Protein AF-A0A1J5NY92-F1 (afdb_monomer)

InterPro domains:
  IPR004291 Transposase IS66, central domain [PF03050] (14-101)

Solvent-accessible surface area (backbone atoms only — not comparable to full-atom values): 6226 Å² total; per-residue (Å²): 105,70,69,60,53,53,52,50,52,61,47,55,79,44,34,82,81,48,55,68,72,58,30,52,52,50,47,53,50,53,55,56,65,43,46,74,58,68,70,56,77,55,90,51,70,67,47,41,52,50,51,54,51,50,62,75,41,53,91,57,75,58,44,32,49,80,40,58,86,47,67,86,63,59,64,67,61,53,57,69,48,41,62,60,54,50,46,33,69,76,66,72,51,71,93,45,68,71,61,47,63,77,71,109

Structure (mmCIF, N/CA/C/O backbone):
data_AF-A0A1J5NY92-F1
#
_entry.id   AF-A0A1J5NY92-F1
#
loop_
_atom_site.group_PDB
_atom_site.id
_atom_site.type_symbol
_atom_site.label_atom_id
_atom_site.label_alt_id
_atom_site.label_comp_id
_atom_site.label_asym_id
_atom_site.label_entity_id
_atom_site.label_seq_id
_atom_site.pdbx_PDB_ins_code
_atom_site.Cartn_x
_atom_site.Cartn_y
_atom_site.Cartn_z
_atom_site.occupancy
_atom_site.B_iso_or_equiv
_atom_site.auth_seq_id
_atom_site.auth_comp_id
_atom_site.auth_asym_id
_atom_site.auth_atom_id
_atom_site.pdbx_PDB_model_num
ATOM 1 N N . MET A 1 1 ? 12.844 4.517 -1.782 1.00 89.50 1 MET A N 1
ATOM 2 C CA . MET A 1 1 ? 11.776 3.493 -1.750 1.00 89.50 1 MET A CA 1
ATOM 3 C C . MET A 1 1 ? 11.653 2.831 -0.383 1.00 89.50 1 MET A C 1
ATOM 5 O O . MET A 1 1 ? 10.622 3.009 0.242 1.00 89.50 1 MET A O 1
ATOM 9 N N . LYS A 1 2 ? 12.683 2.133 0.127 1.00 92.44 2 LYS A N 1
ATOM 10 C CA . LYS A 1 2 ? 12.629 1.451 1.440 1.00 92.44 2 LYS A CA 1
ATOM 11 C C . LYS A 1 2 ? 12.145 2.353 2.586 1.00 92.44 2 LYS A C 1
ATOM 13 O O . LYS A 1 2 ? 11.211 1.988 3.284 1.00 92.44 2 LYS A O 1
ATOM 18 N N . SER A 1 3 ? 12.729 3.542 2.735 1.00 96.06 3 SER A N 1
ATOM 19 C CA . SER A 1 3 ? 12.332 4.516 3.766 1.00 96.06 3 SER A CA 1
ATOM 20 C C . SER A 1 3 ? 10.857 4.927 3.678 1.00 96.06 3 SER A C 1
ATOM 22 O O . SER A 1 3 ? 10.170 4.952 4.695 1.00 96.06 3 SER A O 1
ATOM 24 N N . LEU A 1 4 ? 10.355 5.189 2.465 1.00 96.19 4 LEU A N 1
ATOM 25 C CA . LEU A 1 4 ? 8.947 5.510 2.211 1.00 96.19 4 LEU A CA 1
ATOM 26 C C . LEU A 1 4 ? 8.025 4.371 2.669 1.00 96.19 4 LEU A C 1
ATOM 28 O O . LEU A 1 4 ? 7.061 4.613 3.390 1.00 96.19 4 LEU A O 1
ATOM 32 N N . LEU A 1 5 ? 8.344 3.132 2.283 1.00 94.25 5 LEU A N 1
ATOM 33 C CA . LEU A 1 5 ? 7.547 1.959 2.645 1.00 94.25 5 LEU A CA 1
ATOM 34 C C . LEU A 1 5 ? 7.560 1.699 4.156 1.00 94.25 5 LEU A C 1
ATOM 36 O O . LEU A 1 5 ? 6.511 1.443 4.733 1.00 94.25 5 LEU A O 1
ATOM 40 N N . LEU A 1 6 ? 8.710 1.836 4.823 1.00 95.81 6 LEU A N 1
ATOM 41 C CA . LEU A 1 6 ? 8.791 1.701 6.283 1.00 95.81 6 LEU A CA 1
ATOM 42 C C . LEU A 1 6 ? 7.924 2.744 6.998 1.00 95.81 6 LEU A C 1
ATOM 44 O O . LEU A 1 6 ? 7.206 2.416 7.940 1.00 95.81 6 LEU A O 1
ATOM 48 N N . ARG A 1 7 ? 7.926 3.993 6.518 1.00 96.94 7 ARG A N 1
ATOM 49 C CA . ARG A 1 7 ? 7.040 5.041 7.042 1.00 96.94 7 ARG A CA 1
ATOM 50 C C . ARG A 1 7 ? 5.565 4.685 6.839 1.00 96.94 7 ARG A C 1
ATOM 52 O O . ARG A 1 7 ? 4.764 4.887 7.748 1.00 96.94 7 ARG A O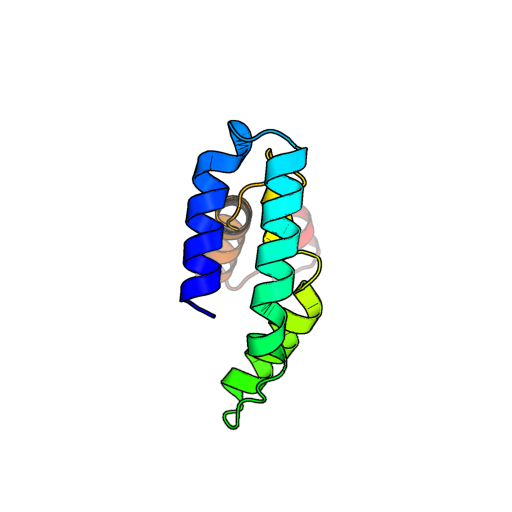 1
ATOM 59 N N . ALA A 1 8 ? 5.215 4.136 5.677 1.00 96.38 8 ALA A N 1
ATOM 60 C CA . ALA A 1 8 ? 3.863 3.676 5.381 1.00 96.38 8 ALA A CA 1
ATOM 61 C C . ALA A 1 8 ? 3.422 2.537 6.323 1.00 96.38 8 ALA A C 1
ATOM 63 O O . ALA A 1 8 ? 2.324 2.605 6.867 1.00 96.38 8 ALA A O 1
ATOM 64 N N . VAL A 1 9 ? 4.294 1.562 6.608 1.00 94.94 9 VAL A N 1
ATOM 65 C CA . VAL A 1 9 ? 4.043 0.474 7.579 1.00 94.94 9 VAL A CA 1
ATOM 66 C C . VAL A 1 9 ? 3.800 1.022 8.986 1.00 94.94 9 VAL A C 1
ATOM 68 O O . VAL A 1 9 ? 2.845 0.643 9.662 1.00 94.94 9 VAL A O 1
ATOM 71 N N . VAL A 1 10 ? 4.619 1.977 9.420 1.00 96.06 10 VAL A N 1
ATOM 72 C CA . VAL A 1 10 ? 4.467 2.630 10.726 1.00 96.06 10 VAL A CA 1
ATOM 73 C C . VAL A 1 10 ? 3.131 3.384 10.845 1.00 96.06 10 VAL A C 1
ATOM 75 O O . VAL A 1 10 ? 2.526 3.420 11.921 1.00 96.06 10 VAL A O 1
ATOM 78 N N . LEU A 1 11 ? 2.659 3.995 9.755 1.00 96.62 11 LEU A N 1
ATOM 79 C CA . LEU A 1 11 ? 1.337 4.625 9.692 1.00 96.62 11 LEU A CA 1
ATOM 80 C C . LEU A 1 11 ? 0.214 3.585 9.655 1.00 96.62 11 LEU A C 1
ATOM 82 O O . LEU A 1 11 ? -0.811 3.771 10.310 1.00 96.62 11 LEU A O 1
ATOM 86 N N . ALA A 1 12 ? 0.421 2.470 8.956 1.00 95.75 12 ALA A N 1
ATOM 87 C CA . ALA A 1 12 ? -0.535 1.376 8.893 1.00 95.75 12 ALA A CA 1
ATOM 88 C C . ALA A 1 12 ? -0.852 0.804 10.278 1.00 95.75 12 ALA A C 1
ATOM 90 O O . ALA A 1 12 ? -2.018 0.550 10.574 1.00 95.75 12 ALA A O 1
ATOM 91 N N . GLY A 1 13 ? 0.150 0.662 11.152 1.00 95.56 13 GLY A N 1
ATOM 92 C CA . GLY A 1 13 ? -0.050 0.190 12.527 1.00 95.56 13 GLY A CA 1
ATOM 93 C C . GLY A 1 13 ? -0.946 1.104 13.373 1.00 95.56 13 GLY A C 1
ATOM 94 O O . GLY A 1 13 ? -1.618 0.640 14.285 1.00 95.56 13 GLY A O 1
ATOM 95 N N . ARG A 1 14 ? -1.013 2.399 13.040 1.00 95.69 14 ARG A N 1
ATOM 96 C CA . ARG A 1 14 ? -1.795 3.405 13.778 1.00 95.69 14 ARG A CA 1
ATOM 97 C C . ARG A 1 14 ? -3.106 3.790 13.096 1.00 95.69 14 ARG A C 1
ATOM 99 O O . ARG A 1 14 ? -3.904 4.505 13.690 1.00 95.69 14 ARG A O 1
ATOM 106 N N . ARG A 1 15 ? -3.353 3.322 11.867 1.00 95.69 15 ARG A N 1
ATOM 107 C CA . ARG A 1 15 ? -4.438 3.799 10.988 1.00 95.69 15 ARG A CA 1
ATOM 108 C C . ARG A 1 15 ? -5.824 3.812 11.641 1.00 95.69 15 ARG A C 1
ATOM 110 O O . ARG A 1 15 ? -6.551 4.779 11.459 1.00 95.69 15 ARG A O 1
ATOM 117 N N . LYS A 1 16 ? -6.164 2.796 12.441 1.00 95.75 16 LYS A N 1
ATOM 118 C CA . LYS A 1 16 ? -7.478 2.689 13.098 1.00 95.75 16 LYS A CA 1
ATOM 119 C C . LYS A 1 16 ? -7.702 3.747 14.184 1.00 95.75 16 LYS A C 1
ATOM 121 O O . LYS A 1 16 ? -8.837 4.124 14.429 1.00 95.75 16 LYS A O 1
ATOM 126 N N . ALA A 1 17 ? -6.631 4.254 14.793 1.00 96.62 17 ALA A N 1
ATOM 127 C CA . ALA A 1 17 ? -6.692 5.303 15.811 1.00 96.62 17 ALA A CA 1
ATOM 128 C C . ALA A 1 17 ? -6.613 6.725 15.221 1.00 96.62 17 ALA A C 1
ATOM 130 O O . ALA A 1 17 ? -6.742 7.709 15.944 1.00 96.62 17 ALA A O 1
ATOM 131 N N . LEU A 1 18 ? -6.362 6.860 13.914 1.00 96.62 18 LEU A N 1
ATOM 132 C CA . LEU A 1 18 ? -6.219 8.153 13.252 1.00 96.62 18 LEU A CA 1
ATOM 133 C C . LEU A 1 18 ? -7.553 8.624 12.667 1.00 96.62 18 LEU A C 1
ATOM 135 O O . LEU A 1 18 ? -8.215 7.897 11.922 1.00 96.62 18 LEU A O 1
ATOM 139 N N . ALA A 1 19 ? -7.877 9.897 12.901 1.00 97.31 19 ALA A N 1
ATOM 140 C CA . ALA A 1 19 ? -8.979 10.568 12.222 1.00 97.31 19 ALA A CA 1
ATOM 141 C C . ALA A 1 19 ? -8.820 10.514 10.689 1.00 97.31 19 ALA A C 1
ATOM 143 O O . ALA A 1 19 ? -7.707 10.604 10.159 1.00 97.31 19 ALA A O 1
ATOM 144 N N . GLU A 1 20 ? -9.943 10.445 9.969 1.00 97.31 20 GLU A N 1
ATOM 145 C CA . GLU A 1 20 ? -9.994 10.376 8.498 1.00 97.31 20 GLU A CA 1
ATOM 146 C C . GLU A 1 20 ? -9.162 11.483 7.829 1.00 97.31 20 GLU A C 1
ATOM 148 O O . GLU A 1 20 ? -8.310 11.222 6.979 1.00 97.31 20 GLU A O 1
ATOM 153 N N . ARG A 1 21 ? -9.325 12.735 8.276 1.00 97.75 21 ARG A N 1
ATOM 154 C CA . ARG A 1 21 ? -8.577 13.891 7.749 1.00 97.75 21 ARG A CA 1
ATOM 155 C C . ARG A 1 21 ? -7.061 13.724 7.891 1.00 97.75 21 ARG A C 1
ATOM 157 O O . ARG A 1 21 ? -6.297 14.106 6.996 1.00 97.75 21 ARG A O 1
ATOM 164 N N . THR A 1 22 ? -6.621 13.144 9.004 1.00 97.81 22 THR A N 1
ATOM 165 C CA . THR A 1 22 ? -5.209 12.868 9.278 1.00 97.81 22 THR A CA 1
ATOM 166 C C . THR A 1 22 ? -4.688 11.777 8.346 1.00 97.81 22 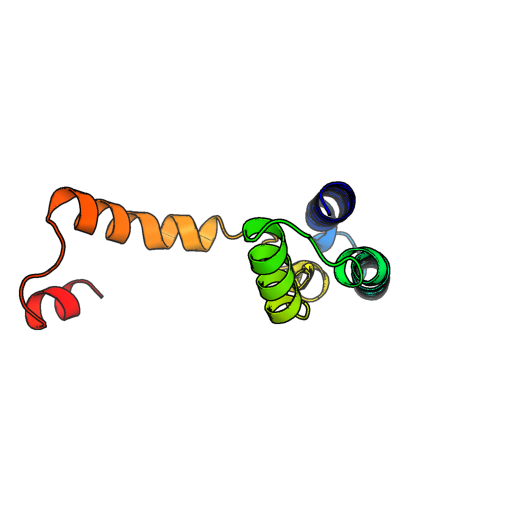THR A C 1
ATOM 168 O O . THR A 1 22 ? -3.639 11.963 7.725 1.00 97.81 22 THR A O 1
ATOM 171 N N . ARG A 1 23 ? -5.448 10.690 8.149 1.00 97.56 23 ARG A N 1
ATOM 172 C CA . ARG A 1 23 ? -5.095 9.621 7.201 1.00 97.56 23 ARG A CA 1
ATOM 173 C C . ARG A 1 23 ? -4.980 10.127 5.765 1.00 97.56 23 ARG A C 1
ATOM 175 O O . ARG A 1 23 ? -3.950 9.898 5.135 1.00 97.56 23 ARG A O 1
ATOM 182 N N . ARG A 1 24 ? -5.947 10.916 5.285 1.00 97.12 24 ARG A N 1
ATOM 183 C CA . ARG A 1 24 ? -5.888 11.562 3.957 1.00 97.12 24 ARG A CA 1
ATOM 184 C C . ARG A 1 24 ? -4.681 12.481 3.794 1.00 97.12 24 ARG A C 1
ATOM 186 O O . ARG A 1 24 ? -4.093 12.575 2.719 1.00 97.12 24 ARG A O 1
ATOM 193 N N . THR A 1 25 ? -4.290 13.177 4.858 1.00 97.94 25 THR A N 1
ATOM 194 C CA . THR A 1 25 ? -3.095 14.032 4.840 1.00 97.94 25 THR A CA 1
ATOM 195 C C . THR A 1 25 ? -1.820 13.201 4.727 1.00 97.94 25 THR A C 1
ATOM 197 O O . THR A 1 25 ? -0.934 13.555 3.951 1.00 97.94 25 THR A O 1
ATOM 200 N N . TYR A 1 26 ? -1.733 12.075 5.435 1.00 97.44 26 TYR A N 1
ATOM 201 C C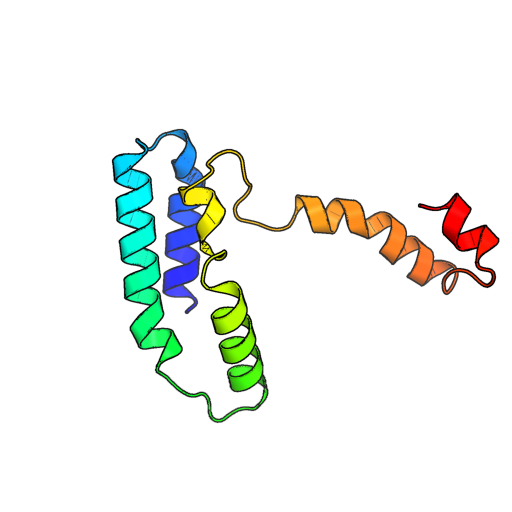A . TYR A 1 26 ? -0.616 11.147 5.279 1.00 97.44 26 TYR A CA 1
ATOM 202 C C . TYR A 1 26 ? -0.580 10.479 3.907 1.00 97.44 26 TYR A C 1
ATOM 204 O O . TYR A 1 26 ? 0.500 10.396 3.331 1.00 97.44 26 TYR A O 1
ATOM 212 N N . LEU A 1 27 ? -1.729 10.075 3.359 1.00 96.69 27 LEU A N 1
ATOM 213 C CA . LEU A 1 27 ? -1.825 9.515 2.010 1.00 96.69 27 LEU A CA 1
ATOM 214 C C . LEU A 1 27 ? -1.253 10.492 0.978 1.00 96.69 27 LEU A C 1
ATOM 216 O O . LEU A 1 27 ? -0.340 10.129 0.242 1.00 96.69 27 LEU A O 1
ATOM 220 N N . ARG A 1 28 ? -1.698 11.757 0.989 1.00 96.94 28 ARG A N 1
ATOM 221 C CA . ARG A 1 28 ? -1.171 12.795 0.083 1.00 96.94 28 ARG A CA 1
ATOM 222 C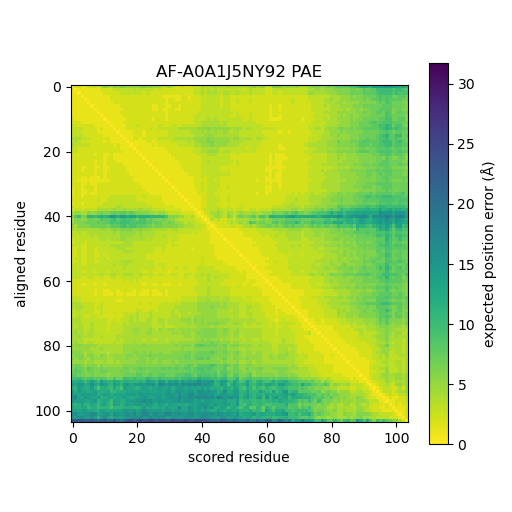 C . ARG A 1 28 ? 0.333 13.010 0.241 1.00 96.94 28 ARG A C 1
ATOM 224 O O . ARG A 1 28 ? 1.032 13.162 -0.753 1.00 96.94 28 ARG A O 1
ATOM 231 N N . ARG A 1 29 ? 0.844 13.005 1.477 1.00 97.56 29 ARG A N 1
ATOM 232 C CA . ARG A 1 29 ? 2.287 13.136 1.743 1.00 97.56 29 ARG A CA 1
ATOM 233 C C . ARG A 1 29 ?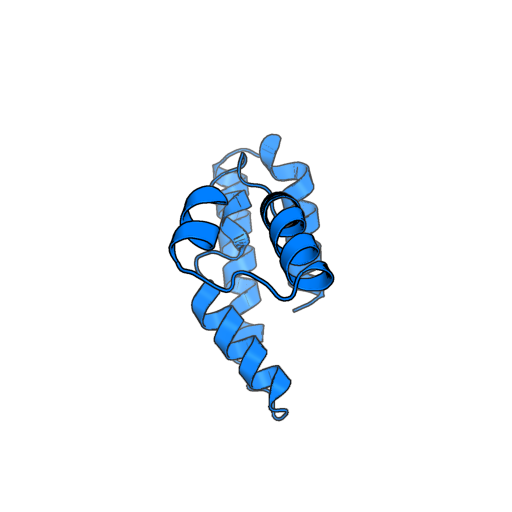 3.080 11.944 1.207 1.00 97.56 29 ARG A C 1
ATOM 235 O O . ARG A 1 29 ? 4.103 12.152 0.574 1.00 97.56 29 ARG A O 1
ATOM 242 N N . LEU A 1 30 ? 2.612 10.715 1.425 1.00 97.31 30 LEU A N 1
ATOM 243 C CA . LEU A 1 30 ? 3.276 9.513 0.911 1.00 97.31 30 LEU A CA 1
ATOM 244 C C . LEU A 1 30 ? 3.266 9.466 -0.620 1.00 97.31 30 LEU A C 1
ATOM 246 O O . LEU A 1 30 ? 4.275 9.108 -1.222 1.00 97.31 30 LEU A O 1
ATOM 250 N N . ASP A 1 31 ? 2.152 9.846 -1.245 1.00 96.00 31 ASP A N 1
ATOM 251 C CA . ASP A 1 31 ? 2.042 9.931 -2.701 1.00 96.00 31 ASP A CA 1
ATOM 252 C C . ASP A 1 31 ? 2.982 11.013 -3.270 1.00 96.00 31 ASP A C 1
ATOM 254 O O . ASP A 1 31 ? 3.750 10.765 -4.204 1.00 96.00 31 ASP A O 1
ATOM 258 N N . HIS A 1 32 ? 3.031 12.186 -2.636 1.00 96.50 32 HIS A N 1
ATOM 259 C CA . HIS A 1 32 ? 3.992 13.231 -2.979 1.00 96.50 32 HIS A CA 1
ATOM 260 C C . HIS A 1 32 ? 5.447 12.745 -2.841 1.00 96.50 32 HIS A C 1
ATOM 262 O O . HIS A 1 32 ? 6.234 12.885 -3.775 1.00 96.50 32 HIS A O 1
ATOM 268 N N . ASP A 1 33 ? 5.802 12.106 -1.724 1.00 96.75 33 ASP A N 1
ATOM 269 C CA . ASP A 1 33 ? 7.151 11.585 -1.464 1.00 96.75 33 ASP A CA 1
ATOM 270 C C . ASP A 1 33 ? 7.530 10.426 -2.415 1.00 96.75 33 ASP A C 1
ATOM 272 O O . ASP A 1 33 ? 8.714 10.159 -2.653 1.00 96.75 33 ASP A O 1
ATOM 276 N N . LEU A 1 34 ? 6.541 9.744 -3.005 1.00 95.88 34 LEU A N 1
ATOM 277 C CA . LEU A 1 34 ? 6.747 8.725 -4.034 1.00 95.88 34 LEU A CA 1
ATOM 278 C C . LEU A 1 34 ? 7.170 9.336 -5.381 1.00 95.88 34 LEU A C 1
ATOM 280 O O . LEU A 1 34 ? 7.952 8.715 -6.102 1.00 95.88 34 LEU A O 1
ATOM 284 N N . ASN A 1 35 ? 6.723 10.550 -5.724 1.00 95.25 35 ASN A N 1
ATOM 285 C CA . ASN A 1 35 ? 7.059 11.212 -6.996 1.00 95.25 35 ASN A CA 1
ATOM 286 C C . ASN A 1 35 ? 8.559 11.268 -7.309 1.00 95.25 35 ASN A C 1
ATOM 288 O O . ASN A 1 35 ? 8.957 10.715 -8.339 1.00 95.25 35 ASN A O 1
ATOM 292 N N . PRO A 1 36 ? 9.421 11.843 -6.451 1.00 94.88 36 PRO A N 1
ATOM 293 C CA . PRO A 1 36 ? 10.849 11.932 -6.749 1.00 94.88 36 PRO A CA 1
ATOM 294 C C . PRO A 1 36 ? 11.516 10.555 -6.877 1.00 94.88 36 PRO A C 1
ATOM 296 O O . PRO A 1 36 ? 12.534 10.421 -7.552 1.00 94.88 36 PRO A O 1
ATOM 299 N N . ILE A 1 37 ? 10.950 9.508 -6.264 1.00 93.25 37 ILE A N 1
ATOM 300 C CA . ILE A 1 37 ? 11.440 8.131 -6.407 1.00 93.25 37 ILE A CA 1
ATOM 301 C C . ILE A 1 37 ? 11.064 7.568 -7.784 1.00 93.25 37 ILE A C 1
ATOM 303 O O . ILE A 1 37 ? 11.888 6.907 -8.410 1.00 93.25 37 ILE A O 1
ATOM 307 N N . MET A 1 38 ? 9.846 7.837 -8.260 1.00 92.88 38 MET A N 1
ATOM 308 C CA . MET A 1 38 ? 9.320 7.310 -9.526 1.00 92.88 38 MET A CA 1
ATOM 309 C C . MET A 1 38 ? 9.875 8.017 -10.768 1.00 92.88 38 MET A C 1
ATOM 311 O O . MET A 1 38 ? 9.926 7.409 -11.843 1.00 92.88 38 MET A O 1
ATOM 315 N N . VAL A 1 39 ? 10.311 9.273 -10.628 1.00 92.88 39 VAL A N 1
ATOM 316 C CA . VAL A 1 39 ? 10.997 10.031 -11.691 1.00 92.88 39 VAL A CA 1
ATOM 317 C C . VAL A 1 39 ? 12.363 9.420 -12.021 1.00 92.88 39 VAL A C 1
ATOM 319 O O . VAL A 1 39 ? 12.780 9.422 -13.177 1.00 92.88 39 VAL A O 1
ATOM 322 N N . ARG A 1 40 ? 13.048 8.829 -11.034 1.00 89.69 40 ARG A N 1
ATOM 323 C CA . ARG A 1 40 ? 14.334 8.157 -11.263 1.00 89.69 40 ARG A CA 1
ATOM 324 C C . ARG A 1 40 ? 14.130 6.946 -12.169 1.00 89.69 40 ARG A C 1
ATOM 326 O O . ARG A 1 40 ? 13.288 6.094 -11.891 1.00 89.69 40 ARG A O 1
ATOM 333 N N . THR A 1 41 ? 14.933 6.846 -13.224 1.00 82.25 41 THR A N 1
ATOM 334 C CA . THR A 1 41 ? 14.898 5.712 -14.155 1.00 82.25 41 THR A CA 1
ATOM 335 C C . THR A 1 41 ? 16.053 4.760 -13.847 1.00 82.25 41 THR A C 1
ATOM 337 O O . THR A 1 41 ? 17.208 5.137 -14.032 1.00 82.25 41 THR A O 1
ATOM 340 N N . PRO A 1 42 ? 15.784 3.534 -13.362 1.00 90.19 42 PRO A N 1
ATOM 341 C CA . PRO A 1 42 ? 16.840 2.567 -13.087 1.00 90.19 42 PRO A CA 1
ATOM 342 C C . PRO A 1 42 ? 17.499 2.059 -14.375 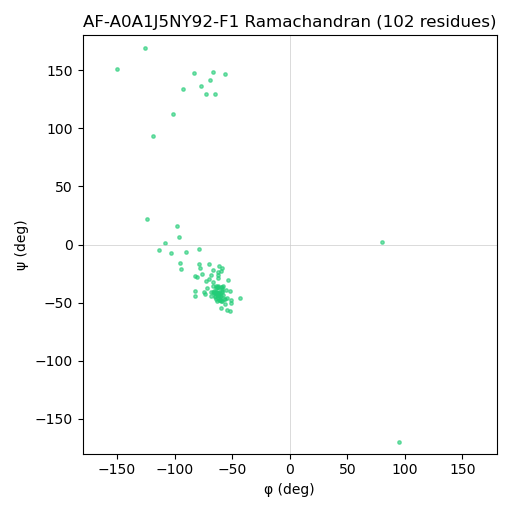1.00 90.19 42 PRO A C 1
ATOM 344 O O . PRO A 1 42 ? 16.816 1.779 -15.362 1.00 90.19 42 PRO A O 1
ATOM 347 N N . THR A 1 43 ? 18.816 1.866 -14.339 1.00 92.88 43 THR A N 1
ATOM 348 C CA . THR A 1 43 ? 19.606 1.316 -15.456 1.00 92.88 43 THR A CA 1
ATOM 349 C C . THR A 1 43 ? 19.557 -0.214 -15.522 1.00 92.88 43 THR A C 1
ATOM 351 O O . THR A 1 43 ? 19.639 -0.786 -16.607 1.00 92.88 43 THR A O 1
ATOM 354 N N . ASN A 1 44 ? 19.344 -0.893 -14.391 1.00 94.94 44 ASN A N 1
ATOM 355 C CA . ASN A 1 44 ? 19.173 -2.348 -14.328 1.00 94.94 44 ASN A CA 1
ATOM 356 C C . ASN A 1 44 ? 17.746 -2.768 -14.785 1.00 94.94 44 ASN A C 1
ATOM 358 O O . ASN A 1 44 ? 16.766 -2.146 -14.347 1.00 94.94 44 ASN A O 1
ATOM 362 N N . PRO A 1 45 ? 17.605 -3.828 -15.616 1.00 95.31 45 PRO A N 1
ATOM 363 C CA . PRO A 1 45 ? 16.324 -4.462 -15.954 1.00 95.31 45 PRO A CA 1
ATOM 364 C C . PRO A 1 45 ? 15.348 -4.679 -14.784 1.00 95.31 45 PRO A C 1
ATOM 366 O O . PRO A 1 45 ? 14.171 -4.324 -14.899 1.00 95.31 45 PRO A O 1
ATOM 369 N N . ASP A 1 46 ? 15.810 -5.198 -13.644 1.00 94.44 46 ASP A N 1
ATOM 370 C CA . ASP A 1 46 ? 14.973 -5.444 -12.463 1.00 94.44 46 ASP A CA 1
ATOM 371 C C . ASP A 1 46 ? 14.404 -4.152 -11.887 1.00 94.44 46 ASP A C 1
ATOM 373 O O . ASP A 1 46 ? 13.218 -4.065 -11.560 1.00 94.44 46 ASP A O 1
ATOM 377 N N . GLY A 1 47 ? 15.232 -3.109 -11.827 1.00 93.25 47 GLY A N 1
ATOM 378 C CA . GLY A 1 47 ? 14.808 -1.788 -11.384 1.00 93.25 47 GLY A CA 1
ATOM 379 C C . GLY A 1 47 ? 13.733 -1.207 -12.303 1.00 93.25 47 GLY A C 1
ATOM 380 O O . GLY A 1 47 ? 12.721 -0.694 -11.820 1.00 93.25 47 GLY A O 1
ATOM 381 N N . ARG A 1 48 ? 13.894 -1.342 -13.628 1.00 94.38 48 ARG A N 1
ATOM 382 C CA . ARG A 1 48 ? 12.868 -0.924 -14.599 1.00 94.38 48 ARG A CA 1
ATOM 383 C C . ARG A 1 48 ? 11.563 -1.695 -14.407 1.00 94.38 48 ARG A C 1
ATOM 385 O O . ARG A 1 48 ? 10.495 -1.078 -14.408 1.00 94.38 48 ARG A O 1
ATOM 392 N N . ARG A 1 49 ? 11.635 -3.016 -14.193 1.00 94.50 49 ARG A N 1
ATOM 393 C CA . ARG A 1 49 ? 10.462 -3.867 -13.931 1.00 94.50 49 ARG A CA 1
ATOM 394 C C . ARG A 1 49 ? 9.725 -3.427 -12.668 1.00 94.50 49 ARG A C 1
ATOM 396 O O . ARG A 1 49 ? 8.507 -3.246 -12.703 1.00 94.50 49 ARG A O 1
ATOM 403 N N . LEU A 1 50 ? 10.456 -3.201 -11.576 1.00 92.62 50 LEU A N 1
ATOM 404 C CA . LEU A 1 50 ? 9.891 -2.719 -10.316 1.00 92.62 50 LEU A CA 1
ATOM 405 C C . LEU A 1 50 ? 9.247 -1.343 -10.480 1.00 92.62 50 LEU A C 1
ATOM 407 O O . LEU A 1 50 ? 8.096 -1.170 -10.088 1.00 92.62 50 LEU A O 1
ATOM 411 N N . ARG A 1 51 ? 9.934 -0.387 -11.116 1.00 93.81 51 ARG A N 1
ATOM 412 C CA . ARG A 1 51 ? 9.377 0.944 -11.396 1.00 93.81 51 ARG A CA 1
ATOM 413 C C . ARG A 1 51 ? 8.075 0.849 -12.191 1.00 93.81 51 ARG A C 1
ATOM 415 O O . ARG A 1 51 ? 7.093 1.478 -11.813 1.00 93.81 51 ARG A O 1
ATOM 422 N N . LYS A 1 52 ? 8.030 0.037 -13.252 1.00 94.50 52 LYS A N 1
ATOM 423 C CA . LYS A 1 52 ? 6.806 -0.164 -14.048 1.00 94.50 52 LYS A CA 1
ATOM 424 C C . LYS A 1 52 ? 5.664 -0.717 -13.190 1.00 94.50 52 LYS A C 1
ATOM 426 O O . LYS A 1 52 ? 4.543 -0.220 -13.271 1.00 94.50 52 LYS A O 1
ATOM 431 N N . ARG A 1 53 ? 5.949 -1.707 -12.335 1.00 94.50 53 ARG A N 1
ATOM 432 C CA . ARG A 1 53 ? 4.957 -2.305 -11.428 1.00 94.50 53 ARG A CA 1
ATOM 433 C C . ARG A 1 53 ? 4.416 -1.290 -10.420 1.00 94.50 53 ARG A C 1
ATOM 435 O O . ARG A 1 53 ? 3.202 -1.178 -10.284 1.00 94.50 53 ARG A O 1
ATOM 442 N N . TYR A 1 54 ? 5.293 -0.536 -9.758 1.00 93.56 54 TYR A N 1
ATOM 443 C CA . TYR A 1 54 ? 4.886 0.508 -8.813 1.00 93.56 54 TYR A CA 1
ATOM 444 C C . TYR A 1 54 ? 4.112 1.637 -9.494 1.00 93.56 54 TYR A C 1
ATOM 446 O O . TYR A 1 54 ? 3.160 2.140 -8.914 1.00 93.56 54 TYR A O 1
ATOM 454 N N . GLY A 1 55 ? 4.466 1.992 -10.733 1.00 94.38 55 GLY A N 1
ATOM 455 C CA . GLY A 1 55 ? 3.713 2.962 -11.527 1.00 94.38 55 GLY A CA 1
ATOM 456 C C . GLY A 1 55 ? 2.287 2.490 -11.802 1.00 94.38 55 GLY A C 1
ATOM 457 O O . GLY A 1 55 ? 1.346 3.238 -11.563 1.00 94.38 55 GLY A O 1
ATOM 458 N N . LYS A 1 56 ? 2.118 1.225 -12.213 1.00 95.75 56 LYS A N 1
ATOM 459 C CA . LYS A 1 56 ? 0.794 0.626 -12.452 1.00 95.75 56 LYS A CA 1
ATOM 460 C C . LYS A 1 56 ? -0.067 0.568 -11.185 1.00 95.75 56 LYS A C 1
ATOM 462 O O . LYS A 1 56 ? -1.272 0.740 -11.270 1.00 95.75 56 LYS A O 1
ATOM 467 N N . MET A 1 57 ? 0.545 0.306 -10.032 1.00 93.94 57 MET A N 1
ATOM 468 C CA . MET A 1 57 ? -0.165 0.116 -8.760 1.00 93.94 57 MET A CA 1
ATOM 469 C C . MET 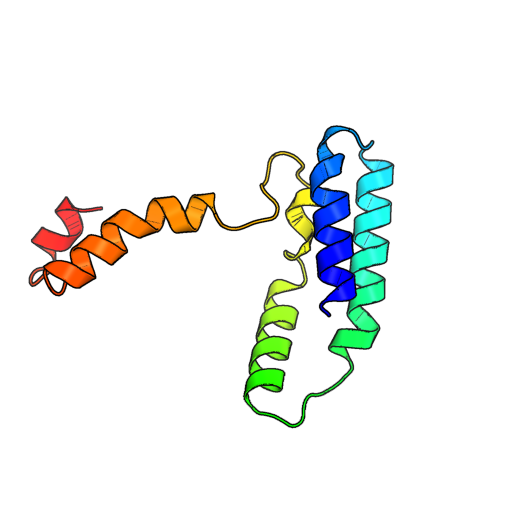A 1 57 ? -0.234 1.379 -7.899 1.00 93.94 57 MET A C 1
ATOM 471 O O . MET A 1 57 ? -0.669 1.304 -6.754 1.00 93.94 57 MET A O 1
ATOM 475 N N . ARG A 1 58 ? 0.208 2.532 -8.412 1.00 93.50 58 ARG A N 1
ATOM 476 C CA . ARG A 1 58 ? 0.411 3.747 -7.614 1.00 93.50 58 ARG A CA 1
ATOM 477 C C . ARG A 1 58 ? -0.833 4.159 -6.824 1.00 93.50 58 ARG A C 1
ATOM 479 O O . ARG A 1 58 ? -0.719 4.414 -5.630 1.00 93.50 58 ARG A O 1
ATOM 486 N N . SER A 1 59 ? -1.995 4.159 -7.473 1.00 92.38 59 SER A N 1
ATOM 487 C CA . SER A 1 59 ? -3.297 4.479 -6.871 1.00 92.38 59 SER A CA 1
ATOM 488 C C . SER A 1 59 ? -3.683 3.565 -5.705 1.00 92.38 59 SER A C 1
ATOM 490 O O . SER A 1 59 ? -4.511 3.945 -4.887 1.00 92.38 59 SER A O 1
ATOM 492 N N . HIS A 1 60 ? -3.082 2.376 -5.608 1.00 93.00 60 HIS A N 1
ATOM 493 C CA . HIS A 1 60 ? -3.464 1.338 -4.650 1.00 93.00 60 HIS A CA 1
ATOM 494 C C . HIS A 1 60 ? -2.401 1.056 -3.578 1.00 93.00 60 HIS A C 1
ATOM 496 O O . HIS A 1 60 ? -2.638 0.281 -2.656 1.00 93.00 60 HIS A O 1
ATOM 502 N N . LEU A 1 61 ? -1.219 1.681 -3.656 1.00 93.31 61 LEU A N 1
ATOM 503 C CA . LEU A 1 61 ? -0.109 1.394 -2.735 1.00 93.31 61 LEU A CA 1
ATOM 504 C C . LEU A 1 61 ? -0.426 1.715 -1.269 1.00 93.31 61 LEU A C 1
ATOM 506 O O . LEU A 1 61 ? 0.143 1.096 -0.371 1.00 93.31 61 LEU A O 1
ATOM 510 N N . PHE A 1 62 ? -1.307 2.687 -1.029 1.00 96.25 62 PHE A N 1
ATOM 511 C CA . PHE A 1 62 ? -1.621 3.196 0.306 1.00 96.25 62 PHE A CA 1
ATOM 512 C C . PHE A 1 62 ? -3.116 3.114 0.646 1.00 96.25 62 PHE A C 1
ATOM 514 O O . PHE A 1 62 ? -3.577 3.821 1.540 1.00 96.25 62 PHE A O 1
ATOM 521 N N . THR A 1 63 ? -3.871 2.241 -0.031 1.00 94.94 63 THR A N 1
ATOM 522 C CA . THR A 1 63 ? -5.328 2.070 0.144 1.00 94.94 63 THR A CA 1
ATOM 523 C C . THR A 1 63 ? -5.740 1.809 1.595 1.00 94.94 63 THR A C 1
ATOM 525 O O . THR A 1 63 ? -6.785 2.284 2.021 1.00 94.94 63 THR A O 1
ATOM 528 N N . PHE A 1 64 ? -4.900 1.161 2.406 1.00 95.38 64 PHE A N 1
ATOM 529 C CA . PHE A 1 64 ? -5.157 0.949 3.838 1.00 95.38 64 PHE A CA 1
ATOM 530 C C . PHE A 1 64 ? -5.275 2.254 4.657 1.00 95.38 64 PHE A C 1
ATOM 532 O O . PHE A 1 64 ? -5.775 2.238 5.781 1.00 95.38 64 PHE A O 1
ATOM 539 N N . LEU A 1 65 ? -4.792 3.397 4.148 1.00 96.56 65 LEU A N 1
ATOM 540 C CA . LEU A 1 65 ? -5.014 4.703 4.780 1.00 96.56 65 LEU A CA 1
ATOM 541 C C . LEU A 1 65 ? -6.388 5.281 4.443 1.00 96.56 65 LEU A C 1
ATOM 543 O O . LEU A 1 65 ? -6.933 6.029 5.249 1.00 96.56 65 LEU A O 1
ATOM 547 N N . GLU A 1 66 ? -6.952 4.941 3.292 1.00 95.50 66 GLU A N 1
ATOM 548 C CA . GLU A 1 66 ? -8.306 5.340 2.902 1.00 95.50 66 GLU A CA 1
ATOM 549 C C . GLU A 1 66 ? -9.355 4.404 3.514 1.00 95.50 66 GLU A C 1
ATOM 551 O O . GLU A 1 66 ? -10.347 4.865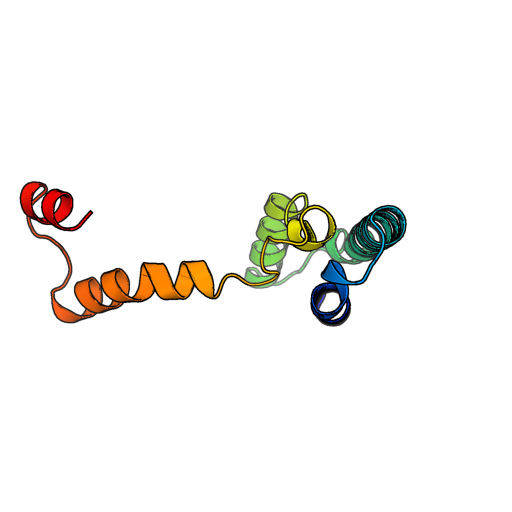 4.069 1.00 95.50 66 GLU A O 1
ATOM 556 N N . HIS A 1 67 ? -9.059 3.104 3.534 1.00 95.19 67 HIS A N 1
ATOM 557 C CA . HIS A 1 67 ? -9.896 2.054 4.103 1.00 95.19 67 HIS A CA 1
ATOM 558 C C . HIS A 1 67 ? -9.153 1.348 5.254 1.00 95.19 67 HIS A C 1
ATOM 560 O O . HIS A 1 67 ? -8.400 0.403 5.009 1.00 95.19 67 HIS A O 1
ATOM 566 N N . PRO A 1 68 ? -9.332 1.777 6.520 1.00 94.50 68 PRO A N 1
ATOM 567 C CA . PRO A 1 68 ? -8.596 1.239 7.673 1.00 94.50 68 PRO A CA 1
ATOM 568 C C . PRO A 1 68 ? -8.784 -0.257 7.921 1.00 94.50 68 PRO A C 1
ATOM 570 O O . PRO A 1 68 ? -7.934 -0.885 8.560 1.00 94.50 68 PRO A O 1
ATOM 573 N N . ASP A 1 69 ? -9.882 -0.826 7.437 1.00 94.06 69 ASP A N 1
ATOM 574 C CA . ASP A 1 69 ? -10.186 -2.248 7.592 1.00 94.06 69 ASP A CA 1
ATOM 575 C C . ASP A 1 69 ? -9.391 -3.126 6.627 1.00 94.06 69 ASP A C 1
ATOM 577 O O . ASP A 1 69 ? -9.148 -4.296 6.915 1.00 94.06 69 ASP A O 1
ATOM 581 N N . VAL A 1 70 ? -8.873 -2.543 5.543 1.00 92.44 70 VAL A N 1
ATOM 582 C CA . VAL A 1 70 ? -7.975 -3.234 4.621 1.00 92.44 70 VAL A CA 1
ATOM 583 C C . VAL A 1 70 ? -6.600 -3.400 5.291 1.00 92.44 70 VAL A C 1
ATOM 585 O O . VAL A 1 70 ? -6.049 -2.432 5.841 1.00 92.44 70 VAL A O 1
ATOM 588 N N . PRO A 1 71 ? -6.022 -4.616 5.307 1.00 91.81 71 PRO A N 1
ATOM 589 C CA . PRO A 1 71 ? -4.671 -4.826 5.810 1.00 91.81 71 PRO A CA 1
ATOM 590 C C . PRO A 1 71 ? -3.634 -4.134 4.904 1.00 91.81 71 PRO A C 1
ATOM 592 O O . PRO A 1 71 ? -3.836 -4.015 3.698 1.00 91.81 71 PRO A O 1
ATOM 595 N N . PRO A 1 72 ? -2.503 -3.666 5.460 1.00 91.62 72 PRO A N 1
ATOM 596 C CA . PRO A 1 72 ? -1.435 -3.034 4.679 1.00 91.62 72 PRO A CA 1
ATOM 597 C C . PRO A 1 72 ? -0.528 -4.035 3.948 1.00 91.62 72 PRO A C 1
ATOM 599 O O . PRO A 1 72 ? 0.394 -3.625 3.244 1.00 91.62 72 PRO A O 1
ATOM 602 N N . ASP A 1 73 ? -0.746 -5.328 4.165 1.00 91.19 73 ASP A N 1
ATOM 603 C CA . ASP A 1 73 ? 0.023 -6.430 3.610 1.00 91.19 73 ASP A CA 1
ATOM 604 C C . ASP A 1 73 ? -0.902 -7.418 2.887 1.00 91.19 73 ASP A C 1
ATOM 606 O O . ASP A 1 73 ? -2.128 -7.342 2.964 1.00 91.19 73 ASP A O 1
ATOM 610 N N . ASN A 1 74 ? -0.296 -8.339 2.147 1.00 91.06 74 ASN A N 1
ATOM 611 C CA . ASN A 1 74 ? -0.981 -9.381 1.393 1.00 91.06 74 ASN A CA 1
ATOM 612 C C . ASN A 1 74 ? -1.011 -10.726 2.140 1.00 91.06 74 ASN A C 1
ATOM 614 O O . ASN A 1 74 ? -1.292 -11.747 1.515 1.00 91.06 74 ASN A O 1
ATOM 618 N N . ASN A 1 75 ? -0.744 -10.754 3.454 1.00 92.50 75 ASN A N 1
ATOM 619 C CA . ASN A 1 75 ? -0.618 -12.004 4.212 1.00 92.50 75 ASN A CA 1
ATOM 620 C C . ASN A 1 75 ? -1.899 -12.846 4.162 1.00 92.50 75 ASN A C 1
ATOM 622 O O . ASN A 1 75 ? -1.829 -14.073 4.102 1.00 92.50 75 ASN A O 1
ATOM 626 N N . GLY A 1 76 ? -3.067 -12.192 4.180 1.00 93.50 76 GLY A N 1
ATOM 627 C CA . GLY A 1 76 ? -4.368 -12.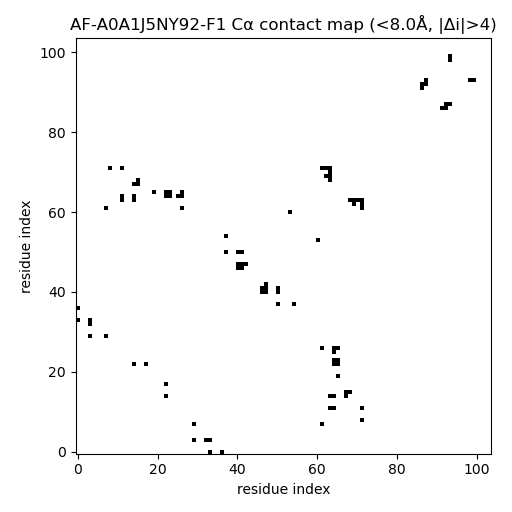855 4.044 1.00 93.50 76 GLY A CA 1
ATOM 628 C C . GLY A 1 76 ? -4.476 -13.606 2.719 1.00 93.50 76 GLY A C 1
ATOM 629 O O . GLY A 1 76 ? -4.647 -14.822 2.712 1.00 93.50 76 GLY A O 1
ATOM 630 N N . SER A 1 77 ? -4.249 -12.895 1.615 1.00 91.94 77 SER A N 1
ATOM 631 C CA . SER A 1 77 ? -4.278 -13.463 0.267 1.00 91.94 77 SER A CA 1
ATOM 632 C C . SER A 1 77 ? -3.216 -14.547 0.067 1.00 91.94 77 SER A C 1
ATOM 634 O O . SER A 1 77 ? -3.501 -15.595 -0.499 1.00 91.94 77 SER A O 1
ATOM 636 N N . GLU A 1 78 ? -1.989 -14.355 0.558 1.00 95.62 78 GLU A N 1
ATOM 637 C CA . GLU A 1 78 ? -0.948 -15.389 0.477 1.00 95.62 78 GLU A CA 1
ATOM 638 C C . GLU A 1 78 ? -1.311 -16.646 1.271 1.00 95.62 78 GLU A C 1
ATOM 640 O O . GLU A 1 78 ? -1.012 -17.759 0.836 1.00 95.62 78 GLU A O 1
ATOM 645 N N . ARG A 1 79 ? -1.955 -16.487 2.432 1.00 96.25 79 ARG A N 1
ATOM 646 C CA . ARG A 1 79 ? -2.439 -17.607 3.242 1.00 96.25 79 ARG A CA 1
ATOM 647 C C . ARG A 1 79 ? -3.547 -18.372 2.524 1.00 96.25 79 ARG A C 1
ATOM 649 O O . ARG A 1 79 ? -3.509 -19.596 2.546 1.00 96.25 79 ARG A O 1
ATOM 656 N N . GLU A 1 80 ? -4.476 -17.674 1.879 1.00 94.88 80 GLU A N 1
ATOM 657 C CA . GLU A 1 80 ? -5.571 -18.272 1.099 1.00 94.88 80 GLU A CA 1
ATOM 658 C C . GLU A 1 80 ? -5.068 -19.008 -0.148 1.00 94.88 80 GLU A C 1
ATOM 660 O O . GLU A 1 80 ? -5.579 -20.070 -0.482 1.00 94.88 80 GLU A O 1
ATOM 665 N N . LEU A 1 81 ? -4.013 -18.510 -0.800 1.00 93.81 81 LEU A N 1
ATOM 666 C CA . LEU A 1 81 ? -3.412 -19.162 -1.972 1.00 93.81 81 LEU A CA 1
ATOM 667 C C . LEU A 1 81 ? -2.500 -20.350 -1.615 1.00 93.81 81 LEU A C 1
ATOM 669 O O . LEU A 1 81 ? -2.159 -21.162 -2.483 1.00 93.81 81 LEU A O 1
ATOM 673 N N . ARG A 1 82 ? -2.062 -20.461 -0.355 1.00 94.75 82 ARG A N 1
ATOM 674 C CA . ARG A 1 82 ? -1.072 -21.458 0.081 1.00 94.75 82 ARG A CA 1
ATOM 675 C C . ARG A 1 82 ? -1.532 -22.911 -0.100 1.00 94.75 82 ARG A C 1
ATOM 677 O O . ARG A 1 82 ? -0.706 -23.692 -0.571 1.00 94.75 82 ARG A O 1
ATOM 684 N N . PRO A 1 83 ? -2.780 -23.310 0.219 1.00 92.75 83 PRO A N 1
ATOM 685 C CA . PRO A 1 83 ? -3.256 -24.671 -0.023 1.00 92.75 83 PRO A CA 1
ATOM 686 C C . PRO A 1 83 ? -3.141 -25.070 -1.495 1.00 92.75 83 PRO A C 1
ATOM 688 O O . PRO A 1 83 ? -2.555 -26.105 -1.799 1.00 92.75 83 PRO A O 1
ATOM 691 N N . THR A 1 84 ? -3.583 -24.207 -2.412 1.00 91.69 84 THR A N 1
ATOM 692 C CA . THR A 1 84 ? -3.497 -24.431 -3.864 1.00 91.69 84 THR A CA 1
ATOM 693 C C . THR A 1 84 ? -2.053 -24.533 -4.345 1.00 91.69 84 THR A C 1
ATOM 695 O O . THR A 1 84 ? -1.710 -25.416 -5.133 1.00 91.69 84 THR A O 1
ATOM 698 N N . ALA A 1 85 ? -1.171 -23.664 -3.844 1.00 93.12 85 ALA A N 1
ATOM 699 C CA . ALA A 1 85 ? 0.251 -23.719 -4.166 1.00 93.12 85 ALA A CA 1
ATOM 700 C C . ALA A 1 85 ? 0.904 -25.025 -3.675 1.00 93.12 85 ALA A C 1
ATOM 702 O O . ALA A 1 85 ? 1.680 -25.637 -4.413 1.00 93.12 85 ALA A O 1
ATOM 703 N N . THR A 1 86 ? 0.566 -25.472 -2.460 1.00 93.81 86 THR A N 1
ATOM 704 C CA . THR A 1 86 ? 1.019 -26.751 -1.894 1.00 93.81 86 THR A CA 1
ATOM 705 C C . THR A 1 86 ? 0.483 -27.931 -2.695 1.00 93.81 86 THR A C 1
ATOM 707 O O . THR A 1 86 ? 1.265 -28.804 -3.062 1.00 93.81 86 THR A O 1
ATOM 710 N N . TYR A 1 87 ? -0.810 -27.932 -3.029 1.00 90.75 87 TYR A N 1
ATOM 711 C CA . TYR A 1 87 ? -1.430 -28.957 -3.863 1.00 90.75 87 TYR A CA 1
ATOM 712 C C . TYR A 1 87 ? -0.679 -29.095 -5.188 1.00 90.75 87 TYR A C 1
ATOM 714 O O . TYR A 1 87 ? -0.127 -30.155 -5.463 1.00 90.75 87 TYR A O 1
ATOM 722 N N . ARG A 1 88 ? -0.530 -28.001 -5.950 1.00 92.50 88 ARG A N 1
ATOM 723 C CA . ARG A 1 88 ? 0.179 -28.010 -7.240 1.00 92.50 88 ARG A CA 1
ATOM 724 C C . ARG A 1 88 ? 1.623 -28.495 -7.114 1.00 92.50 88 ARG A C 1
ATOM 726 O O . ARG A 1 88 ? 2.120 -29.162 -8.014 1.00 92.50 88 ARG A O 1
ATOM 733 N N . LYS A 1 89 ? 2.304 -28.161 -6.013 1.00 93.69 89 LYS A N 1
ATOM 734 C CA . LYS A 1 89 ? 3.673 -28.619 -5.746 1.00 93.69 89 LYS A CA 1
ATOM 735 C C . LYS A 1 89 ? 3.745 -30.135 -5.544 1.00 93.69 89 LYS A C 1
ATOM 737 O O . LYS A 1 89 ? 4.705 -30.742 -6.003 1.00 93.69 89 LYS A O 1
ATOM 742 N N . VAL A 1 90 ? 2.775 -30.719 -4.841 1.00 93.81 90 VAL A N 1
ATOM 743 C CA . VAL A 1 90 ? 2.753 -32.154 -4.511 1.00 93.81 90 VAL A CA 1
ATOM 744 C C . VAL A 1 90 ? 2.211 -32.992 -5.670 1.00 93.81 90 VAL A C 1
ATOM 746 O O . VAL A 1 90 ? 2.783 -34.027 -5.988 1.00 93.81 90 VAL A O 1
ATOM 749 N N . THR A 1 91 ? 1.127 -32.556 -6.312 1.00 89.94 91 THR A N 1
ATOM 750 C CA . THR A 1 91 ? 0.404 -33.346 -7.325 1.00 89.94 91 THR A CA 1
ATOM 751 C C . THR A 1 91 ? 0.816 -33.034 -8.763 1.00 89.94 91 THR A C 1
ATOM 753 O O . THR A 1 91 ? 0.509 -33.804 -9.670 1.00 89.94 91 THR A O 1
ATOM 756 N N . GLY A 1 92 ? 1.498 -31.908 -8.997 1.00 90.06 92 GLY A N 1
ATOM 757 C CA . GLY A 1 92 ? 1.750 -31.375 -10.339 1.00 90.06 92 GLY A CA 1
ATOM 758 C C . GLY A 1 92 ? 0.565 -30.603 -10.935 1.00 90.06 92 GLY A C 1
ATOM 759 O O . GLY A 1 92 ? 0.677 -30.103 -12.050 1.00 90.06 92 GLY A O 1
ATOM 760 N N . GLY A 1 93 ? -0.540 -30.453 -10.193 1.00 88.62 93 GLY A N 1
ATOM 761 C CA . GLY A 1 93 ? -1.766 -29.795 -10.654 1.00 88.62 93 GLY A CA 1
ATOM 762 C C . GLY A 1 93 ? -2.808 -30.770 -11.212 1.00 88.62 93 GLY A C 1
ATOM 763 O O . GLY A 1 93 ? -2.694 -31.985 -11.053 1.00 88.62 93 GLY A O 1
ATOM 764 N N . PHE A 1 94 ? -3.850 -30.224 -11.839 1.00 88.56 94 PHE A N 1
ATOM 765 C CA . PHE A 1 94 ? -4.948 -31.005 -12.412 1.00 88.56 94 PHE A CA 1
ATOM 766 C C . PHE A 1 94 ? -4.602 -31.518 -13.812 1.00 88.56 94 PHE A C 1
ATOM 768 O O . PHE A 1 94 ? -3.885 -30.862 -14.564 1.00 88.56 94 PHE A O 1
ATOM 775 N N . ARG A 1 95 ? -5.125 -32.700 -14.157 1.00 88.38 95 ARG A N 1
ATOM 776 C CA . ARG A 1 95 ? -4.965 -33.334 -15.482 1.00 88.38 95 ARG A CA 1
ATOM 777 C C . ARG A 1 95 ? -6.251 -33.331 -16.314 1.00 88.38 95 ARG A C 1
ATOM 779 O O . ARG A 1 95 ? -6.263 -33.871 -17.414 1.00 88.38 95 ARG A O 1
ATOM 786 N N . SER A 1 96 ? -7.322 -32.759 -15.776 1.00 89.31 96 SER A N 1
ATOM 787 C CA . SER A 1 96 ? -8.612 -32.579 -16.434 1.00 89.31 96 SER A CA 1
ATOM 788 C C . SER A 1 96 ? -9.291 -31.330 -15.883 1.00 89.31 96 SER A C 1
ATOM 790 O O . SER A 1 96 ? -9.096 -30.990 -14.712 1.00 89.31 96 SER A O 1
ATOM 792 N N . ASP A 1 97 ? -10.110 -30.685 -16.710 1.00 88.88 97 ASP A N 1
ATOM 793 C CA . ASP A 1 97 ? -10.880 -29.500 -16.313 1.00 88.88 97 ASP A CA 1
ATOM 794 C C . ASP A 1 97 ? -11.867 -29.838 -15.188 1.00 88.88 97 ASP A C 1
ATOM 796 O O . ASP A 1 97 ? -11.936 -29.130 -14.190 1.00 88.88 97 ASP A O 1
ATOM 800 N N . TRP A 1 98 ? -12.497 -31.019 -15.256 1.00 89.38 98 TRP A N 1
ATOM 801 C CA . TRP A 1 98 ? -13.371 -31.528 -14.191 1.00 89.38 98 TRP A CA 1
ATOM 802 C C . TRP A 1 98 ? -12.680 -31.592 -12.819 1.00 89.38 98 TRP A C 1
ATOM 804 O O . TRP A 1 98 ? -13.278 -31.271 -11.795 1.00 89.38 98 TRP A O 1
ATOM 814 N N . GLY A 1 99 ? -11.403 -31.991 -12.782 1.00 82.69 99 GLY A N 1
ATOM 815 C CA . GLY A 1 99 ? -10.635 -32.024 -11.538 1.00 82.69 99 GLY A CA 1
ATOM 816 C C . GLY A 1 99 ? -10.307 -30.630 -10.997 1.00 82.69 99 GLY A C 1
ATOM 817 O O . GLY A 1 99 ? -10.196 -30.472 -9.784 1.00 82.69 99 GLY A O 1
ATOM 818 N N . ALA A 1 100 ? -10.161 -29.636 -11.878 1.00 85.62 100 ALA A N 1
ATOM 819 C CA . ALA A 1 100 ? -9.931 -28.250 -11.488 1.00 85.62 100 ALA A CA 1
ATOM 820 C C . ALA A 1 100 ? -11.206 -27.600 -10.932 1.00 85.62 100 ALA A C 1
ATOM 822 O O . ALA A 1 100 ? -11.137 -26.941 -9.895 1.00 85.62 100 ALA A O 1
ATOM 823 N N . ASP A 1 101 ? -12.355 -27.844 -11.565 1.00 87.44 101 ASP A N 1
ATOM 824 C CA . ASP A 1 101 ? -13.648 -27.287 -11.150 1.00 87.44 101 ASP A CA 1
ATOM 825 C C . ASP A 1 101 ? -14.070 -27.765 -9.754 1.00 87.44 101 ASP A C 1
ATOM 827 O O . ASP A 1 101 ? -14.609 -26.992 -8.975 1.00 87.44 101 ASP A O 1
ATOM 831 N N . MET A 1 102 ? -13.772 -29.019 -9.397 1.00 84.31 102 MET A N 1
ATOM 832 C CA . MET A 1 102 ? -14.075 -29.572 -8.067 1.00 84.31 102 MET A CA 1
ATOM 833 C C . MET A 1 102 ? -13.215 -28.993 -6.934 1.00 84.31 102 MET A C 1
ATOM 835 O O . MET A 1 102 ? -13.526 -29.200 -5.760 1.00 84.31 102 MET A O 1
ATOM 839 N N . PHE A 1 103 ? -12.094 -28.351 -7.262 1.00 80.69 103 PHE A N 1
ATOM 840 C CA . PHE A 1 103 ? -11.173 -27.788 -6.276 1.00 80.69 103 PHE A CA 1
ATOM 841 C C . PHE A 1 103 ? -11.440 -26.303 -5.982 1.00 80.69 103 PHE A C 1
ATOM 843 O O . PHE A 1 103 ? -10.977 -25.808 -4.951 1.00 80.69 103 PHE A O 1
ATOM 850 N N . ALA A 1 104 ? -12.125 -25.599 -6.890 1.00 68.75 104 ALA A N 1
ATOM 851 C CA . ALA A 1 104 ? -12.463 -24.178 -6.785 1.00 68.75 104 ALA A CA 1
ATOM 852 C C . ALA A 1 104 ? -13.743 -23.946 -5.968 1.00 68.75 104 ALA A C 1
ATOM 854 O O . ALA A 1 104 ? -13.789 -22.901 -5.279 1.00 68.75 104 ALA A O 1
#

Secondary structure (DSSP, 8-state):
-HHHHHHHHHHHHHGGGS-HHHHHHHHHHHHHHHHHHHHS--SSHHHHHHHHHHHHTGGGTTHHHHSTTS-SSSHHHHHHHHHHHHHHHHH-S-SSHHHHHTT-

Mean predicted aligned error: 4.72 Å

Radius of gyration: 18.65 Å; Cα contacts (8 Å, |Δi|>4): 50; chains: 1; bounding box: 34×47×32 Å

pLDDT: mean 93.32, std 4.18, range [68.75, 97.94]

Organism: NCBI:txid410659

Foldseek 3Di:
DVVLVVVLVVCLVCLVVDDLVVLVVVLVVSLVVCVVVLPDCDPDPVSNVVSVVCVVCVVPQNVCSNPVVDHNDCVVVCVVCVVVVVCCVVPVDDPDPVVVVVVD

Sequence (104 aa):
MKSLLLRAVVLAGRRKALAERTRRTYLRRLDHDLNPIMVRTPTNPDGRRLRKRYGKMRSHLFTFLEHPDVPPDNNGSERELRPTATYRKVTGGFRSDWGADMFA